Protein AF-A0A1H3D392-F1 (afdb_monomer)

pLDDT: mean 76.33, std 26.3, range [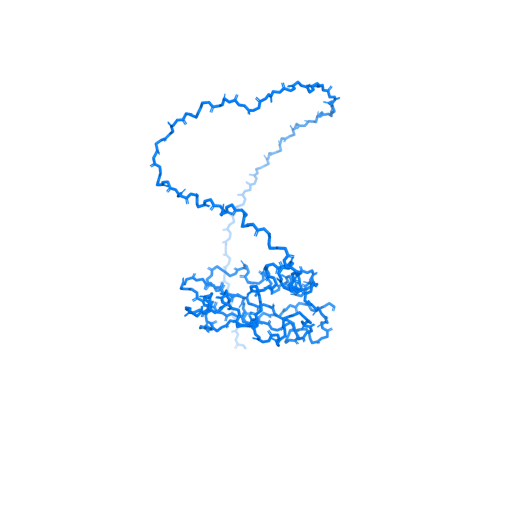27.78, 98.81]

Structure (mmCIF, N/CA/C/O backbone):
data_AF-A0A1H3D392-F1
#
_entry.id   AF-A0A1H3D392-F1
#
loop_
_atom_site.group_PDB
_atom_site.id
_atom_site.type_symbol
_atom_site.label_atom_id
_atom_site.label_alt_id
_atom_site.label_comp_id
_atom_site.label_asym_id
_atom_site.label_entity_id
_atom_site.label_seq_id
_atom_site.pdbx_PDB_ins_code
_atom_site.Cartn_x
_atom_site.Cartn_y
_atom_site.Cartn_z
_atom_site.occupancy
_atom_site.B_iso_or_equiv
_atom_site.auth_seq_id
_atom_site.auth_comp_id
_atom_site.auth_asym_id
_atom_site.auth_atom_id
_atom_site.pdbx_PDB_model_num
ATOM 1 N N . MET A 1 1 ? -9.507 -18.738 -49.567 1.00 34.00 1 MET A N 1
ATOM 2 C CA . MET A 1 1 ? -10.062 -18.127 -50.795 1.00 34.00 1 MET A CA 1
ATOM 3 C C . MET A 1 1 ? -11.460 -17.618 -50.465 1.00 34.00 1 MET A C 1
ATOM 5 O O . MET A 1 1 ? -12.218 -18.447 -49.975 1.00 34.00 1 MET A O 1
ATOM 9 N N . PRO A 1 2 ? -11.852 -16.363 -50.740 1.00 49.62 2 PRO A N 1
ATOM 10 C CA . PRO A 1 2 ? -11.064 -15.164 -51.045 1.00 49.62 2 PRO A CA 1
ATOM 11 C C . PRO A 1 2 ? -11.469 -13.931 -50.185 1.00 49.62 2 PRO A C 1
ATOM 13 O O . PRO A 1 2 ? -12.513 -13.922 -49.540 1.00 49.62 2 PRO A O 1
ATOM 16 N N . ALA A 1 3 ? -10.637 -12.888 -50.214 1.00 47.91 3 ALA A N 1
ATOM 17 C CA . ALA A 1 3 ? -11.070 -11.491 -50.083 1.00 47.91 3 ALA A CA 1
ATOM 18 C C . ALA A 1 3 ? -11.315 -10.914 -51.495 1.00 47.91 3 ALA A C 1
ATOM 20 O O . ALA A 1 3 ? -10.800 -11.479 -52.464 1.00 47.91 3 ALA A O 1
ATOM 21 N N . PRO A 1 4 ? -12.105 -9.838 -51.627 1.00 56.97 4 PRO A N 1
ATOM 22 C CA . PRO A 1 4 ? -11.598 -8.588 -52.243 1.00 56.97 4 PRO A CA 1
ATOM 23 C C . PRO A 1 4 ? -12.123 -7.328 -51.489 1.00 56.97 4 PRO A C 1
ATOM 25 O O . PRO A 1 4 ? -13.199 -7.392 -50.903 1.00 56.97 4 PRO A O 1
ATOM 28 N N . SER A 1 5 ? -11.361 -6.245 -51.225 1.00 44.94 5 SER A N 1
ATOM 29 C CA . SER A 1 5 ? -10.939 -5.106 -52.098 1.00 44.94 5 SER A CA 1
ATOM 30 C C . SER A 1 5 ? -12.115 -4.496 -52.892 1.00 44.94 5 SER A C 1
ATOM 32 O O . SER A 1 5 ? -12.851 -5.267 -53.495 1.00 44.94 5 SER A O 1
ATOM 34 N N . SER A 1 6 ? -12.415 -3.196 -52.989 1.00 44.38 6 SER A N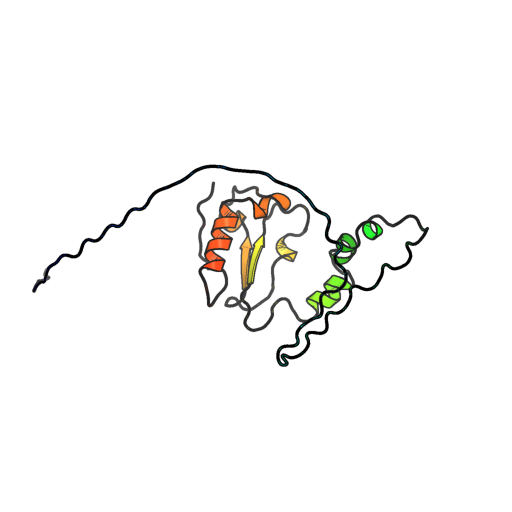 1
ATOM 35 C CA . SER A 1 6 ? -11.744 -1.892 -52.794 1.00 44.38 6 SER A CA 1
ATOM 36 C C . SER A 1 6 ? -12.863 -0.838 -52.533 1.00 44.38 6 SER A C 1
ATOM 38 O O . SER A 1 6 ? -14.034 -1.198 -52.604 1.00 44.38 6 SER A O 1
ATOM 40 N N . ASP A 1 7 ? -12.629 0.402 -52.089 1.00 41.53 7 ASP A N 1
ATOM 41 C CA . ASP A 1 7 ? -12.362 1.550 -52.977 1.00 41.53 7 ASP A CA 1
ATOM 42 C C . ASP A 1 7 ? -11.940 2.816 -52.195 1.00 41.53 7 ASP A C 1
ATOM 44 O O . ASP A 1 7 ? -12.395 3.072 -51.077 1.00 41.53 7 ASP A O 1
ATOM 48 N N . GLU A 1 8 ? -11.055 3.583 -52.837 1.00 42.19 8 GLU A N 1
ATOM 49 C CA . GLU A 1 8 ? -10.525 4.912 -52.501 1.00 42.19 8 GLU A CA 1
ATOM 50 C C . GLU A 1 8 ? -11.472 6.063 -52.906 1.00 42.19 8 GLU A C 1
ATOM 52 O O . GLU A 1 8 ? -12.251 5.908 -53.836 1.00 42.19 8 GLU A O 1
ATOM 57 N N . GLU A 1 9 ? -11.322 7.236 -52.272 1.00 40.12 9 GLU A N 1
ATOM 58 C CA . GLU A 1 9 ? -11.123 8.582 -52.880 1.00 40.12 9 GLU A CA 1
ATOM 59 C C . GLU A 1 9 ? -10.903 9.587 -51.715 1.00 40.12 9 GLU A C 1
ATOM 61 O O . GLU A 1 9 ? -11.665 9.588 -50.753 1.00 40.12 9 GLU A O 1
ATOM 66 N N . GLY A 1 10 ? -9.762 10.288 -51.584 1.00 31.80 10 GLY A N 1
ATOM 67 C CA . GLY A 1 10 ? -9.420 11.574 -52.235 1.00 31.80 10 GLY A CA 1
ATOM 68 C C . GLY A 1 10 ? -9.988 12.769 -51.428 1.00 31.80 10 GLY A C 1
ATOM 69 O O . GLY A 1 10 ? -11.159 12.759 -51.093 1.00 31.80 10 GLY A O 1
ATOM 70 N N . GLY A 1 11 ? -9.322 13.855 -51.012 1.00 29.98 11 GLY A N 1
ATOM 71 C CA . GLY A 1 11 ? -8.009 14.463 -51.239 1.00 29.98 11 GLY A CA 1
ATOM 72 C C . GLY A 1 11 ? -8.155 16.009 -51.211 1.00 29.98 11 GLY A C 1
ATOM 73 O O . GLY A 1 11 ? -8.927 16.538 -52.003 1.00 29.98 11 GLY A O 1
ATOM 74 N N . HIS A 1 12 ? -7.435 16.737 -50.335 1.00 36.69 12 HIS A N 1
ATOM 75 C CA . HIS A 1 12 ? -7.079 18.186 -50.424 1.00 36.69 12 HIS A CA 1
ATOM 76 C C . HIS A 1 12 ? -6.138 18.539 -49.241 1.00 36.69 12 HIS A C 1
ATOM 78 O O . HIS A 1 12 ? -6.521 18.319 -48.099 1.00 36.69 12 HIS A O 1
ATOM 84 N N . ARG A 1 13 ? -4.827 18.811 -49.413 1.00 39.16 13 ARG A N 1
ATOM 85 C CA . ARG A 1 13 ? -4.148 20.088 -49.784 1.00 39.16 13 ARG A CA 1
ATOM 86 C C . ARG A 1 13 ? -4.648 21.315 -48.991 1.00 39.16 13 ARG A C 1
ATOM 88 O O . ARG A 1 13 ? -5.853 21.503 -48.941 1.00 39.16 13 ARG A O 1
ATOM 95 N N . SER A 1 14 ? -3.849 22.240 -48.450 1.00 34.72 14 SER A N 1
ATOM 96 C CA . SER A 1 14 ? -2.407 22.395 -48.175 1.00 34.72 14 SER A CA 1
ATOM 97 C C . SER A 1 14 ? -2.200 23.737 -47.413 1.00 34.72 14 SER A C 1
ATOM 99 O O . SER A 1 14 ? -3.106 24.565 -47.395 1.00 34.72 14 SER A O 1
ATOM 101 N N . ASP A 1 15 ? -1.002 23.921 -46.837 1.00 35.41 15 ASP A N 1
ATOM 102 C CA . ASP A 1 15 ? -0.278 25.187 -46.560 1.00 35.41 15 ASP A CA 1
ATOM 103 C C . ASP A 1 15 ? -0.696 26.135 -45.410 1.00 35.41 15 ASP A C 1
ATOM 105 O O . ASP A 1 15 ? -1.853 26.514 -45.254 1.00 35.41 15 ASP A O 1
ATOM 109 N N . GLY A 1 16 ? 0.305 26.609 -44.644 1.00 30.75 16 GLY A N 1
ATOM 110 C CA . GLY A 1 16 ? 0.141 27.742 -43.719 1.00 30.75 16 GLY A CA 1
ATOM 111 C C . GLY A 1 16 ? 1.224 27.927 -42.648 1.00 30.75 16 GLY A C 1
ATOM 112 O O . GLY A 1 16 ? 0.966 27.734 -41.466 1.00 30.75 16 GLY A O 1
ATOM 113 N N . GLU A 1 17 ? 2.427 28.312 -43.064 1.00 34.66 17 GLU A N 1
ATOM 114 C CA . GLU A 1 17 ? 3.578 28.742 -42.253 1.00 34.66 17 GLU A CA 1
ATOM 115 C C . GLU A 1 17 ? 3.330 30.061 -41.485 1.00 34.66 17 GLU A C 1
ATOM 117 O O . GLU A 1 17 ? 2.734 30.979 -42.043 1.00 34.66 17 GLU A O 1
ATOM 122 N N . ALA A 1 18 ? 3.843 30.196 -40.249 1.00 32.44 18 ALA A N 1
ATOM 123 C CA . ALA A 1 18 ? 4.273 31.487 -39.681 1.00 32.44 18 ALA A CA 1
ATOM 124 C C . ALA A 1 18 ? 5.139 31.314 -38.414 1.00 32.44 18 ALA A C 1
ATOM 126 O O . ALA A 1 18 ? 4.662 30.969 -37.333 1.00 32.44 18 ALA A O 1
ATOM 127 N N . GLN A 1 19 ? 6.431 31.609 -38.561 1.00 36.03 19 GLN A N 1
ATOM 128 C CA . GLN A 1 19 ? 7.383 31.883 -37.484 1.00 36.03 19 GLN A CA 1
ATOM 129 C C . GLN A 1 19 ? 7.257 33.341 -37.018 1.00 36.03 19 GLN A C 1
ATOM 131 O O . GLN A 1 19 ? 7.078 34.233 -37.842 1.00 36.03 19 GLN A O 1
ATOM 136 N N . HIS A 1 20 ? 7.507 33.610 -35.732 1.00 34.19 20 HIS A N 1
ATOM 137 C CA . HIS A 1 20 ? 8.075 34.893 -35.308 1.00 34.19 20 HIS A CA 1
ATOM 138 C C . HIS A 1 20 ? 9.065 34.715 -34.148 1.00 34.19 20 HIS A C 1
ATOM 140 O O . HIS A 1 20 ? 8.757 34.127 -33.115 1.00 34.19 20 HIS A O 1
ATOM 146 N N . ARG A 1 21 ? 10.276 35.235 -34.377 1.00 33.16 21 ARG A N 1
ATOM 147 C CA . ARG A 1 21 ? 11.367 35.459 -33.420 1.00 33.16 21 ARG A CA 1
ATOM 148 C C . ARG A 1 21 ? 11.191 36.805 -32.702 1.00 33.16 21 ARG A C 1
ATOM 150 O O . ARG A 1 21 ? 10.706 37.741 -33.331 1.00 33.16 21 ARG A O 1
ATOM 157 N N . ALA A 1 22 ? 11.704 36.901 -31.475 1.00 32.97 22 ALA A N 1
ATOM 158 C CA . ALA A 1 22 ? 12.403 38.059 -30.882 1.00 32.97 22 ALA A CA 1
ATOM 159 C C . ALA A 1 22 ? 13.062 37.556 -29.574 1.00 32.97 22 ALA A C 1
ATOM 161 O O . ALA A 1 22 ? 12.381 36.978 -28.734 1.00 32.97 22 ALA A O 1
ATOM 162 N N . ASP A 1 23 ? 14.385 37.389 -29.542 1.00 33.84 23 ASP A N 1
ATOM 163 C CA . ASP A 1 23 ? 15.420 38.349 -29.102 1.00 33.84 23 ASP A CA 1
ATOM 164 C C . ASP A 1 23 ? 15.613 38.407 -27.576 1.00 33.84 23 ASP A C 1
ATOM 166 O O . ASP A 1 23 ? 14.689 38.637 -26.801 1.00 33.84 23 ASP A O 1
ATOM 170 N N . GLY A 1 24 ? 16.853 38.140 -27.154 1.00 28.81 24 GLY A N 1
ATOM 171 C CA . GLY A 1 24 ? 17.270 38.056 -25.758 1.00 28.81 24 GLY A CA 1
ATOM 172 C C . GLY A 1 24 ? 17.805 39.363 -25.178 1.00 28.81 24 GLY A C 1
ATOM 173 O O . GLY A 1 24 ? 18.091 40.311 -25.899 1.00 28.81 24 GLY A O 1
ATOM 174 N N . ALA A 1 25 ? 18.018 39.365 -23.862 1.00 32.56 25 ALA A N 1
ATOM 175 C CA . ALA A 1 25 ? 19.025 40.185 -23.193 1.00 32.56 25 ALA A CA 1
ATOM 176 C C . ALA A 1 25 ? 19.314 39.629 -21.790 1.00 32.56 25 ALA A C 1
ATOM 178 O O . ALA A 1 25 ? 18.431 39.168 -21.071 1.00 32.56 25 ALA A O 1
ATOM 179 N N . GLN A 1 26 ? 20.592 39.662 -21.439 1.00 33.31 26 GLN A N 1
ATOM 180 C CA . GLN A 1 26 ? 21.227 39.145 -20.237 1.00 33.31 26 GLN A CA 1
ATOM 181 C C . GLN A 1 26 ? 21.372 40.226 -19.143 1.00 33.31 26 GLN A C 1
ATOM 183 O O . GLN A 1 26 ? 21.681 41.368 -19.456 1.00 33.31 26 GLN A O 1
ATOM 188 N N . HIS A 1 27 ? 21.302 39.776 -17.880 1.00 33.81 27 HIS A N 1
ATOM 189 C CA . HIS A 1 27 ? 22.102 40.187 -16.701 1.00 33.81 27 HIS A CA 1
ATOM 190 C C . HIS A 1 27 ? 21.819 41.523 -15.976 1.00 33.81 27 HIS A C 1
ATOM 192 O O . HIS A 1 27 ? 21.872 42.602 -16.552 1.00 33.81 27 HIS A O 1
ATOM 198 N N . GLY A 1 28 ? 21.674 41.429 -14.641 1.00 27.78 28 GLY A 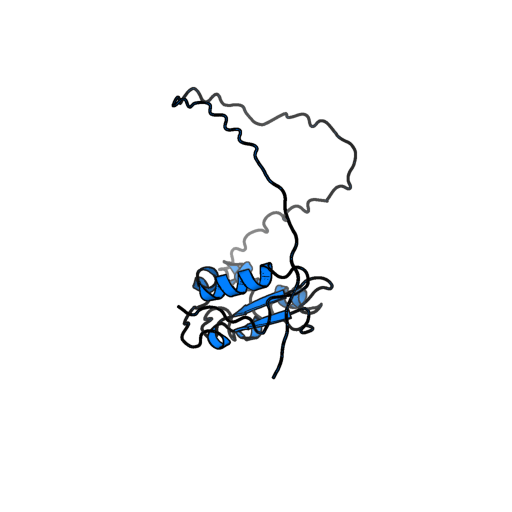N 1
ATOM 199 C CA . GLY A 1 28 ? 21.830 42.553 -13.705 1.00 27.78 28 GLY A CA 1
ATOM 200 C C . GLY A 1 28 ? 21.166 42.361 -12.329 1.00 27.78 28 GLY A C 1
ATOM 201 O O . GLY A 1 28 ? 20.030 42.772 -12.131 1.00 27.78 28 GLY A O 1
ATOM 202 N N . HIS A 1 29 ? 21.882 41.783 -11.359 1.00 28.66 29 HIS A N 1
ATOM 203 C CA . HIS A 1 29 ? 21.689 42.017 -9.911 1.00 28.66 29 HIS A CA 1
ATOM 204 C C . HIS A 1 29 ? 22.747 43.042 -9.439 1.00 28.66 29 HIS A C 1
ATOM 206 O O . HIS A 1 29 ? 23.738 43.195 -10.158 1.00 28.66 29 HIS A O 1
ATOM 212 N N . PRO A 1 30 ? 22.697 43.633 -8.221 1.00 45.44 30 PRO A N 1
ATOM 213 C CA . PRO A 1 30 ? 21.618 43.754 -7.221 1.00 45.44 30 PRO A CA 1
ATOM 214 C C . PRO A 1 30 ? 21.443 45.210 -6.699 1.00 45.44 30 PRO A C 1
ATOM 216 O O . PRO A 1 30 ? 22.320 46.046 -6.893 1.00 45.44 30 PRO A O 1
ATOM 219 N N . ALA A 1 31 ? 20.370 45.519 -5.957 1.00 33.34 31 ALA A N 1
ATOM 220 C CA . ALA A 1 31 ? 20.395 46.639 -5.003 1.00 33.34 31 ALA A CA 1
ATOM 221 C C . ALA A 1 31 ? 19.313 46.550 -3.909 1.00 33.34 31 ALA A C 1
ATOM 223 O O . ALA A 1 31 ? 18.117 46.580 -4.184 1.00 33.34 31 ALA A O 1
ATOM 224 N N . ASP A 1 32 ? 19.826 46.534 -2.681 1.00 35.88 32 ASP A N 1
ATOM 225 C CA . ASP A 1 32 ? 19.362 47.211 -1.466 1.00 35.88 32 ASP A CA 1
ATOM 226 C C . ASP A 1 32 ? 18.101 46.718 -0.728 1.00 35.88 32 ASP A C 1
ATOM 228 O O . ASP A 1 32 ? 16.945 47.034 -1.018 1.00 35.88 32 ASP A O 1
ATOM 232 N N . GLU A 1 33 ? 18.400 45.985 0.339 1.00 41.09 33 GLU A N 1
ATOM 233 C CA . GLU A 1 33 ? 17.532 45.541 1.413 1.00 41.09 33 GLU A CA 1
ATOM 234 C C . GLU A 1 33 ? 17.177 46.721 2.333 1.00 41.09 33 GLU A C 1
ATOM 236 O O . GLU A 1 33 ? 17.963 47.149 3.177 1.00 41.09 33 GLU A O 1
ATOM 241 N N . ARG A 1 34 ? 15.948 47.240 2.219 1.00 42.59 34 ARG A N 1
ATOM 242 C CA . ARG A 1 34 ? 15.353 48.113 3.244 1.00 42.59 34 ARG A CA 1
ATOM 243 C C . ARG A 1 34 ? 14.160 47.440 3.910 1.00 42.59 34 ARG A C 1
ATOM 245 O O . ARG A 1 34 ? 13.026 47.505 3.441 1.00 42.59 34 ARG A O 1
ATOM 252 N N . LEU A 1 35 ? 14.479 46.824 5.045 1.00 45.19 35 LEU A N 1
ATOM 253 C CA . LEU A 1 35 ? 13.643 46.477 6.194 1.00 45.19 35 LEU A CA 1
ATOM 254 C C . LEU A 1 35 ? 12.263 47.175 6.217 1.00 45.19 35 LEU A C 1
ATOM 256 O O . LEU A 1 35 ? 12.139 48.327 6.637 1.00 45.19 35 LEU A O 1
ATOM 260 N N . ARG A 1 36 ? 11.203 46.451 5.836 1.00 42.16 36 ARG A N 1
ATOM 261 C CA . ARG A 1 36 ? 9.810 46.809 6.151 1.00 42.16 36 ARG A CA 1
ATOM 262 C C . ARG A 1 36 ? 9.261 45.813 7.166 1.00 42.16 36 ARG A C 1
ATOM 264 O O . ARG A 1 36 ? 9.188 44.618 6.902 1.00 42.16 36 ARG A O 1
ATOM 271 N N . ARG A 1 37 ? 8.899 46.319 8.344 1.00 45.09 37 ARG A N 1
ATOM 272 C CA . ARG A 1 37 ? 8.237 45.557 9.410 1.00 45.09 37 ARG A CA 1
ATOM 273 C C . ARG A 1 37 ? 6.854 45.087 8.929 1.00 45.09 37 ARG A C 1
ATOM 275 O O . ARG A 1 37 ? 6.099 45.933 8.453 1.00 45.09 37 ARG A O 1
ATOM 282 N N . PRO A 1 38 ? 6.481 43.803 9.061 1.00 38.19 38 PRO A N 1
ATOM 283 C CA . PRO A 1 38 ? 5.123 43.365 8.776 1.00 38.19 38 PRO A CA 1
ATOM 284 C C . PRO A 1 38 ? 4.251 43.581 10.019 1.00 38.19 38 PRO A C 1
ATOM 286 O O . PRO A 1 38 ? 4.271 42.802 10.966 1.00 38.19 38 PRO A O 1
ATOM 289 N N . GLY A 1 39 ? 3.501 44.673 10.011 1.00 44.19 39 GLY A N 1
ATOM 290 C CA . GLY A 1 39 ? 2.448 44.985 10.967 1.00 44.19 39 GLY A CA 1
ATOM 291 C C . GLY A 1 39 ? 1.640 46.123 10.365 1.00 44.19 39 GLY A C 1
ATOM 292 O O . GLY A 1 39 ? 2.220 47.157 10.063 1.00 44.19 39 GLY A O 1
ATOM 293 N N . ASP A 1 40 ? 0.351 45.883 10.140 1.00 47.72 40 ASP A N 1
ATOM 294 C CA . ASP A 1 40 ? -0.650 46.794 9.559 1.00 47.72 40 ASP A CA 1
ATOM 295 C C . ASP A 1 40 ? -0.869 46.671 8.041 1.00 47.72 40 ASP A C 1
ATOM 297 O O . ASP A 1 40 ? -0.637 47.579 7.246 1.00 47.72 40 ASP A O 1
ATOM 301 N N . GLY A 1 41 ? -1.406 45.513 7.642 1.00 36.06 41 GLY A N 1
ATOM 302 C CA . GLY A 1 41 ? -2.151 45.348 6.393 1.00 36.06 41 GLY A CA 1
ATOM 303 C C . GLY A 1 41 ? -3.653 45.300 6.677 1.00 36.06 41 GLY A C 1
ATOM 304 O O . GLY A 1 41 ? -4.163 44.291 7.157 1.00 36.06 41 GLY A O 1
ATOM 305 N N . ILE A 1 42 ? -4.363 46.391 6.383 1.00 43.84 42 ILE A N 1
ATOM 306 C CA . ILE A 1 42 ? -5.829 46.483 6.433 1.00 43.84 42 ILE A CA 1
ATOM 307 C C . ILE A 1 42 ? -6.414 45.544 5.365 1.00 43.84 42 ILE A C 1
ATOM 309 O O . ILE A 1 42 ? -6.242 45.768 4.165 1.00 43.84 42 ILE A O 1
ATOM 313 N N . ALA A 1 43 ? -7.103 44.486 5.797 1.00 44.62 43 ALA A N 1
ATOM 314 C CA . ALA A 1 43 ? -7.782 43.545 4.914 1.00 44.62 43 ALA A CA 1
ATOM 315 C C . ALA A 1 43 ? -9.003 44.207 4.254 1.00 44.62 43 ALA A C 1
ATOM 317 O O . ALA A 1 43 ? -9.931 44.645 4.934 1.00 44.62 43 ALA A O 1
ATOM 318 N N . ARG A 1 44 ? -9.018 44.261 2.917 1.00 45.41 44 ARG A N 1
ATOM 319 C CA . ARG A 1 44 ? -10.215 44.598 2.135 1.00 45.41 44 ARG A CA 1
ATOM 320 C C . ARG A 1 44 ? -11.104 43.358 2.033 1.00 45.41 44 ARG A C 1
ATOM 322 O O . ARG A 1 44 ? -10.678 42.328 1.519 1.00 45.41 44 ARG A O 1
ATOM 329 N N . SER A 1 45 ? -12.324 43.462 2.542 1.00 40.47 45 SER A N 1
ATOM 330 C CA . SER A 1 45 ? -13.349 42.419 2.550 1.00 40.47 45 SER A CA 1
ATOM 331 C C . SER A 1 45 ? -14.017 42.266 1.176 1.00 40.47 45 SER A C 1
ATOM 333 O O . SER A 1 45 ? -14.655 43.191 0.680 1.00 40.47 45 SER A O 1
ATOM 335 N N . GLY A 1 46 ? -13.884 41.082 0.570 1.00 44.56 46 GLY A N 1
ATOM 336 C CA . GLY A 1 46 ? -14.748 40.591 -0.515 1.00 44.56 46 GLY A CA 1
ATOM 337 C C . GLY A 1 46 ? -15.881 39.702 0.033 1.00 44.56 46 GLY A C 1
ATOM 338 O O . GLY A 1 46 ? -15.795 39.257 1.181 1.00 44.56 46 GLY A O 1
ATOM 339 N N . PRO A 1 47 ? -16.958 39.448 -0.732 1.00 47.62 47 PRO A N 1
ATOM 340 C CA . PRO A 1 47 ? -18.171 38.829 -0.202 1.00 47.62 47 PRO A CA 1
ATOM 341 C C . PRO A 1 47 ? -18.035 37.311 0.035 1.00 47.62 47 PRO A C 1
ATOM 343 O O . PRO A 1 47 ? -17.854 36.531 -0.891 1.00 47.62 47 PRO A O 1
ATOM 346 N N . GLY A 1 48 ? -18.152 36.930 1.312 1.00 44.94 48 GLY A N 1
ATOM 347 C CA . GLY A 1 48 ? -18.907 35.788 1.857 1.00 44.94 48 GLY A CA 1
ATOM 348 C C . GLY A 1 48 ? -18.907 34.433 1.139 1.00 44.94 48 GLY A C 1
ATOM 349 O O . GLY A 1 48 ? -19.931 34.044 0.587 1.00 44.94 48 GLY A O 1
ATOM 350 N N . GLY A 1 49 ? -17.835 33.651 1.289 1.00 47.91 49 GLY A N 1
ATOM 351 C CA . GLY A 1 49 ? -17.912 32.180 1.309 1.00 47.91 49 GLY A CA 1
ATOM 352 C C . GLY A 1 49 ? -17.990 31.664 2.758 1.00 47.91 49 GLY A C 1
ATOM 353 O O . GLY A 1 49 ? -17.584 32.393 3.669 1.00 47.91 49 GLY A O 1
ATOM 354 N N . PRO A 1 50 ? -18.504 30.445 3.027 1.00 48.97 50 PRO A N 1
ATOM 355 C CA . PRO A 1 50 ? -18.585 29.928 4.391 1.00 48.97 50 PRO A CA 1
ATOM 356 C C . PRO A 1 50 ? -17.187 29.839 5.016 1.00 48.97 50 PRO A C 1
ATOM 358 O O . PRO A 1 50 ? -16.257 29.274 4.441 1.00 48.97 50 PRO A O 1
ATOM 361 N N . ALA A 1 51 ? -17.043 30.423 6.206 1.00 52.59 51 ALA A N 1
ATOM 362 C CA . ALA A 1 51 ? -15.795 30.435 6.951 1.00 52.59 51 ALA A CA 1
ATOM 363 C C . ALA A 1 51 ? -15.403 29.004 7.344 1.00 52.59 51 ALA A C 1
ATOM 365 O O . ALA A 1 51 ? -16.008 28.399 8.231 1.00 52.59 51 ALA A O 1
ATOM 366 N N . VAL A 1 52 ? -14.360 28.467 6.709 1.00 58.53 52 VAL A N 1
ATOM 367 C CA . VAL A 1 52 ? -13.676 27.267 7.198 1.00 58.53 52 VAL A CA 1
ATOM 368 C C . VAL A 1 52 ? -13.041 27.642 8.534 1.00 58.53 52 VAL A C 1
ATOM 370 O O . VAL A 1 52 ? -12.060 28.386 8.583 1.00 58.53 52 VAL A O 1
ATOM 373 N N . GLN A 1 53 ? -13.625 27.170 9.636 1.00 55.16 53 GLN A N 1
ATOM 374 C CA . GLN A 1 53 ? -13.045 27.352 10.962 1.00 55.16 53 GLN A CA 1
ATOM 375 C C . GLN A 1 53 ? -11.704 26.620 11.001 1.00 55.16 53 GLN A C 1
ATOM 377 O O . GLN A 1 53 ? -11.641 25.395 11.107 1.00 55.16 53 GLN A O 1
ATOM 382 N N . ARG A 1 54 ? -10.614 27.384 10.906 1.00 55.91 54 ARG A N 1
ATOM 383 C CA . ARG A 1 54 ? -9.266 26.895 11.182 1.00 55.91 54 ARG A CA 1
ATOM 384 C C . ARG A 1 54 ? -9.229 26.481 12.649 1.00 55.91 54 ARG A C 1
ATOM 386 O O . ARG A 1 54 ? -9.114 27.327 13.532 1.00 55.91 54 ARG A O 1
ATOM 393 N N . ARG A 1 55 ? -9.359 25.181 12.922 1.00 65.31 55 ARG A N 1
ATOM 394 C CA . ARG A 1 55 ? -9.062 24.642 14.250 1.00 65.31 55 ARG A CA 1
ATOM 395 C C . ARG A 1 55 ? -7.589 24.918 14.527 1.00 65.31 55 ARG A C 1
ATOM 397 O O . ARG A 1 55 ? -6.721 24.425 13.814 1.00 65.31 55 ARG A O 1
ATOM 404 N N . ALA A 1 56 ? -7.323 25.752 15.524 1.00 63.44 56 ALA A N 1
ATOM 405 C CA . ALA A 1 56 ? -5.972 25.972 16.008 1.00 63.44 56 ALA A CA 1
ATOM 406 C C . ALA A 1 56 ? -5.402 24.645 16.533 1.00 63.44 56 ALA A C 1
ATOM 408 O O . ALA A 1 56 ? -6.102 23.908 17.235 1.00 63.44 56 ALA A O 1
ATOM 409 N N . CYS A 1 57 ? -4.137 24.350 16.215 1.00 39.62 57 CYS A N 1
ATOM 410 C CA . CYS A 1 57 ? -3.396 23.312 16.927 1.00 39.62 57 CYS A CA 1
ATOM 411 C C . CYS A 1 57 ? -3.429 23.645 18.427 1.00 39.62 57 CYS A C 1
ATOM 413 O O . CYS A 1 57 ? -3.134 24.789 18.788 1.00 39.62 57 CYS A O 1
ATOM 415 N N . PRO A 1 58 ? -3.796 22.700 19.309 1.00 64.50 58 PRO A N 1
ATOM 416 C CA . PRO A 1 58 ? -3.769 22.959 20.738 1.00 64.50 58 PRO A CA 1
ATOM 417 C C . PRO A 1 58 ? -2.346 23.333 21.163 1.00 64.50 58 PRO A C 1
ATOM 419 O O . PRO A 1 58 ? -1.375 22.699 20.749 1.00 64.50 58 PRO A O 1
ATOM 422 N N . ALA A 1 59 ? -2.240 24.375 21.989 1.00 64.31 59 ALA A N 1
ATOM 423 C CA . ALA A 1 59 ? -0.980 24.780 22.591 1.00 64.31 59 ALA A CA 1
ATOM 424 C C . ALA A 1 59 ? -0.356 23.599 23.350 1.00 64.31 59 ALA A C 1
ATOM 426 O O . ALA A 1 59 ? -1.053 22.801 23.986 1.00 64.31 59 ALA A O 1
ATOM 427 N N . SER A 1 60 ? 0.966 23.498 23.252 1.00 58.72 60 SER A N 1
ATOM 428 C CA . SER A 1 60 ? 1.799 22.448 23.827 1.00 58.72 60 SER A CA 1
ATOM 429 C C . SER A 1 60 ? 1.422 22.163 25.285 1.00 58.72 60 SER A C 1
ATOM 431 O O . SER A 1 60 ? 1.490 23.033 26.156 1.00 58.72 60 SER A O 1
ATOM 433 N N . ARG A 1 61 ? 1.026 20.915 25.565 1.00 70.44 61 ARG A N 1
ATOM 434 C CA . ARG A 1 61 ? 0.892 20.417 26.941 1.00 70.44 61 ARG A CA 1
ATOM 435 C C . ARG A 1 61 ? 2.245 20.530 27.651 1.00 70.44 61 ARG A C 1
ATOM 437 O O . ARG A 1 61 ? 3.290 20.343 27.032 1.00 70.44 61 ARG A O 1
ATOM 444 N N . ARG A 1 62 ? 2.215 20.822 28.958 1.00 63.91 62 ARG A N 1
ATOM 445 C CA . ARG A 1 62 ? 3.412 20.836 29.816 1.00 63.91 62 ARG A CA 1
ATOM 446 C C . ARG A 1 62 ? 4.161 19.509 29.672 1.00 63.91 62 ARG A C 1
ATOM 448 O O . ARG A 1 62 ? 3.552 18.447 29.791 1.00 63.91 62 ARG A O 1
ATOM 455 N N . VAL A 1 63 ? 5.466 19.594 29.428 1.00 61.88 63 VAL A N 1
ATOM 456 C CA . VAL A 1 63 ? 6.365 18.438 29.369 1.00 61.88 63 VAL A CA 1
ATOM 457 C C . VAL A 1 63 ? 6.466 17.837 30.772 1.00 61.88 63 VAL A C 1
ATOM 459 O O . VAL A 1 63 ? 6.770 18.539 31.735 1.00 61.88 63 VAL A O 1
ATOM 462 N N . SER A 1 64 ? 6.151 16.548 30.888 1.00 70.50 64 SER A N 1
ATOM 463 C CA . SER A 1 64 ? 6.332 15.774 32.118 1.00 70.50 64 SER A CA 1
ATOM 464 C C . SER A 1 64 ? 7.822 15.672 32.466 1.00 70.50 64 SER A C 1
ATOM 466 O O . SER A 1 64 ? 8.644 15.476 31.576 1.00 70.50 64 SER A O 1
ATOM 468 N N . THR A 1 65 ? 8.179 15.776 33.750 1.00 65.88 65 THR A N 1
ATOM 469 C CA . THR A 1 65 ? 9.556 15.573 34.250 1.00 65.88 65 THR A CA 1
ATOM 470 C C . THR A 1 65 ? 9.909 14.095 34.452 1.00 65.88 65 THR A C 1
ATOM 472 O O . THR A 1 65 ? 11.037 13.773 34.828 1.00 65.88 65 THR A O 1
ATOM 475 N N . ALA A 1 66 ? 8.962 13.183 34.213 1.00 69.62 66 ALA A N 1
ATOM 476 C CA . ALA A 1 66 ? 9.235 11.754 34.186 1.00 69.62 66 ALA A CA 1
ATOM 477 C C . ALA A 1 66 ? 10.112 11.413 32.971 1.00 69.62 66 ALA A C 1
ATOM 479 O O . ALA A 1 66 ? 9.901 11.948 31.883 1.00 69.62 66 ALA A O 1
ATOM 480 N N . ARG A 1 67 ? 11.087 10.509 33.146 1.00 65.25 67 ARG A N 1
ATOM 481 C CA . ARG A 1 67 ? 11.898 10.001 32.032 1.00 65.25 67 ARG A CA 1
ATOM 482 C C . ARG A 1 67 ? 10.945 9.400 30.993 1.00 65.25 67 ARG A C 1
ATOM 484 O O . ARG A 1 67 ? 10.266 8.428 31.333 1.00 65.25 67 ARG A O 1
ATOM 491 N N . PRO A 1 68 ? 10.887 9.947 29.770 1.00 59.06 68 PRO A N 1
ATOM 492 C CA . PRO A 1 68 ? 9.898 9.506 28.813 1.00 59.06 68 PRO A CA 1
ATOM 493 C C . PRO A 1 68 ? 10.139 8.038 28.480 1.00 59.06 68 PRO A C 1
ATOM 495 O O . PRO A 1 68 ? 11.284 7.611 28.278 1.00 59.06 68 PRO A O 1
ATOM 498 N N . ARG A 1 69 ? 9.067 7.242 28.418 1.00 66.06 69 ARG A N 1
ATOM 499 C CA . ARG A 1 69 ? 9.173 5.920 27.779 1.00 66.06 69 ARG A CA 1
ATOM 500 C C . ARG A 1 69 ? 9.624 6.140 26.331 1.00 66.06 69 ARG A C 1
ATOM 502 O O . ARG A 1 69 ? 9.341 7.194 25.772 1.00 66.06 69 ARG A O 1
ATOM 509 N N . LYS A 1 70 ? 10.317 5.181 25.701 1.00 59.22 70 LYS A N 1
ATOM 510 C CA . LYS A 1 70 ? 10.867 5.356 24.332 1.00 59.22 70 LYS A CA 1
ATOM 511 C C . LYS A 1 70 ? 9.850 5.961 23.338 1.00 59.22 70 LYS A C 1
ATOM 513 O O . LYS A 1 70 ? 10.225 6.784 22.516 1.00 59.22 70 LYS A O 1
ATOM 518 N N . ASN A 1 71 ? 8.565 5.637 23.497 1.00 59.00 71 ASN A N 1
ATOM 519 C CA . ASN A 1 71 ? 7.468 6.112 22.647 1.00 59.00 71 ASN A CA 1
ATOM 520 C C . ASN A 1 71 ? 6.931 7.516 22.995 1.00 59.00 71 ASN A C 1
ATOM 522 O O . ASN A 1 71 ? 6.217 8.104 22.197 1.00 59.00 71 ASN A O 1
ATOM 526 N N . GLU A 1 72 ? 7.257 8.086 24.156 1.00 63.09 72 GLU A N 1
ATOM 527 C CA . GLU A 1 72 ? 6.868 9.460 24.529 1.00 63.09 72 GLU A CA 1
ATOM 528 C C . GLU A 1 72 ? 7.802 10.511 23.909 1.00 63.09 72 GLU A C 1
ATOM 530 O O . GLU A 1 72 ? 7.409 11.663 23.741 1.00 63.09 72 GLU A O 1
ATOM 535 N N . LEU A 1 73 ? 9.012 10.106 23.505 1.00 74.44 73 LEU A N 1
ATOM 536 C CA . LEU A 1 73 ? 9.937 10.935 22.721 1.00 74.44 73 LEU A CA 1
ATOM 537 C C . LEU A 1 73 ? 9.507 11.075 21.252 1.00 74.44 73 LEU A C 1
ATOM 539 O O . LEU A 1 73 ? 10.001 11.952 20.550 1.00 74.44 73 LEU A O 1
ATOM 543 N N . CYS A 1 74 ? 8.582 10.225 20.798 1.00 89.56 74 CYS A N 1
ATOM 544 C CA . CYS A 1 74 ? 8.030 10.230 19.449 1.00 89.56 74 CYS A CA 1
ATOM 545 C C . CYS A 1 74 ? 6.520 9.938 19.509 1.00 89.56 74 CYS A C 1
ATOM 547 O O . CYS A 1 74 ? 6.110 8.782 19.384 1.00 89.56 74 CYS A O 1
ATOM 549 N N . PRO A 1 75 ? 5.665 10.965 19.676 1.00 92.38 75 PRO A N 1
ATOM 550 C CA . PRO A 1 75 ? 4.214 10.780 19.735 1.00 92.38 75 PRO A CA 1
ATOM 551 C C . PRO A 1 75 ? 3.651 9.977 18.550 1.00 92.38 75 PRO A C 1
ATOM 553 O O . PRO A 1 75 ? 2.862 9.059 18.752 1.00 92.38 75 PRO A O 1
ATOM 556 N N . ALA A 1 76 ? 4.147 10.231 17.334 1.00 94.88 76 ALA A N 1
ATOM 557 C CA . ALA A 1 76 ? 3.750 9.495 16.132 1.00 94.88 76 ALA A CA 1
ATOM 558 C C . ALA A 1 76 ? 4.103 7.998 16.192 1.00 94.88 76 ALA A C 1
ATOM 560 O O . ALA A 1 76 ? 3.366 7.170 15.665 1.00 94.88 76 ALA A O 1
ATOM 561 N N . CYS A 1 77 ? 5.200 7.628 16.857 1.00 94.06 77 CYS A N 1
ATOM 562 C CA . CYS A 1 77 ? 5.581 6.232 17.053 1.00 94.06 77 CYS A CA 1
ATOM 563 C C . CYS A 1 77 ? 4.603 5.523 18.003 1.00 94.06 77 CYS A C 1
ATOM 565 O O . CYS A 1 77 ? 4.335 4.334 17.845 1.00 94.06 77 CYS A O 1
ATOM 567 N N . SER A 1 78 ? 4.054 6.239 18.993 1.00 94.69 78 SER A N 1
ATOM 568 C CA . SER A 1 78 ? 2.989 5.708 19.854 1.00 94.69 78 SER A CA 1
ATOM 569 C C . SER A 1 78 ? 1.666 5.554 19.111 1.00 94.69 78 SER A C 1
ATOM 571 O O . SER A 1 78 ? 0.942 4.592 19.360 1.00 94.69 78 SER A O 1
ATOM 573 N N . ASP A 1 79 ? 1.344 6.489 18.220 1.00 96.56 79 ASP A N 1
ATOM 574 C CA . ASP A 1 79 ? 0.099 6.449 17.455 1.00 96.56 79 ASP A CA 1
ATOM 575 C C . ASP A 1 79 ? 0.110 5.342 16.389 1.00 96.56 79 ASP A C 1
ATOM 577 O O . ASP A 1 79 ? -0.921 4.710 16.185 1.00 96.56 79 ASP A O 1
ATOM 581 N N . GLN A 1 80 ? 1.258 5.036 15.776 1.00 96.56 80 GLN A N 1
ATOM 582 C CA . GLN A 1 80 ? 1.394 3.996 14.740 1.00 96.56 80 GLN A CA 1
ATOM 583 C C . GLN A 1 80 ? 1.490 2.557 15.278 1.00 96.56 80 GLN A C 1
ATOM 585 O O . GLN A 1 80 ? 1.449 1.607 14.502 1.00 96.56 80 GLN A O 1
ATOM 590 N N . GLN A 1 81 ? 1.597 2.361 16.595 1.00 96.56 81 GLN A N 1
ATOM 591 C CA . GLN A 1 81 ? 1.605 1.015 17.175 1.00 96.56 81 GLN A CA 1
ATOM 592 C C . GLN A 1 81 ? 0.271 0.297 16.971 1.00 96.56 81 GLN A C 1
ATOM 594 O O . GLN A 1 81 ? -0.795 0.857 17.237 1.00 96.56 81 GLN A O 1
ATOM 599 N N . ALA A 1 82 ? 0.329 -0.977 16.577 1.00 96.75 82 ALA A N 1
ATOM 600 C CA . ALA A 1 82 ? -0.848 -1.832 16.494 1.00 96.75 82 ALA A CA 1
ATOM 601 C C . ALA A 1 82 ? -1.623 -1.828 17.825 1.00 96.75 82 ALA A C 1
ATOM 603 O O . ALA A 1 82 ? -1.047 -1.961 18.906 1.00 96.75 82 ALA A O 1
ATOM 604 N N . GLY A 1 83 ? -2.942 -1.640 17.747 1.00 96.12 83 GLY A N 1
ATOM 605 C CA . GLY A 1 83 ? -3.806 -1.530 18.926 1.00 96.12 83 GLY A CA 1
ATOM 606 C C . GLY A 1 83 ? -3.718 -0.192 19.672 1.00 96.12 83 GLY A C 1
ATOM 607 O O . GLY A 1 83 ? -4.338 -0.052 20.727 1.00 96.12 83 GLY A O 1
ATOM 608 N N . SER A 1 84 ? -2.997 0.812 19.156 1.00 97.62 84 SER A N 1
ATOM 609 C CA . SER A 1 84 ? -3.006 2.150 19.752 1.00 97.62 84 SER A CA 1
ATOM 610 C C . SER A 1 84 ? -4.432 2.726 19.779 1.00 97.62 84 SER A C 1
ATOM 612 O O . SER A 1 84 ? -5.262 2.416 18.911 1.00 97.62 84 SER A O 1
ATOM 614 N N . PRO A 1 85 ? -4.749 3.629 20.727 1.00 97.62 85 PRO A N 1
ATOM 615 C CA . PRO A 1 85 ? -6.024 4.338 20.709 1.00 97.62 85 PRO A CA 1
ATOM 616 C C . PRO A 1 85 ? -6.248 5.126 19.412 1.00 97.62 85 PRO A C 1
ATOM 618 O O . PRO A 1 85 ? -7.395 5.362 19.040 1.00 97.62 85 PRO A O 1
ATOM 621 N N . PHE A 1 86 ? -5.175 5.562 18.745 1.00 97.56 86 PHE A N 1
ATOM 622 C CA . PHE A 1 86 ? -5.252 6.253 17.463 1.00 97.56 86 PHE A CA 1
ATOM 623 C C . PHE A 1 86 ? -5.720 5.310 16.348 1.00 97.56 86 PHE A C 1
ATOM 625 O O . PHE A 1 86 ? -6.790 5.556 15.791 1.00 97.56 86 PHE A O 1
ATOM 632 N N . LEU A 1 87 ? -5.002 4.210 16.086 1.00 97.81 87 LEU A N 1
ATOM 633 C CA . LEU A 1 87 ? -5.368 3.253 15.032 1.00 97.81 87 LEU A CA 1
ATOM 634 C C . LEU A 1 87 ? -6.713 2.575 15.306 1.00 97.81 87 LEU A C 1
ATOM 636 O O . LEU A 1 87 ? -7.498 2.377 14.385 1.00 97.81 87 LEU A O 1
ATOM 640 N N . THR A 1 88 ? -7.037 2.309 16.576 1.00 98.06 88 THR A N 1
ATOM 641 C CA . THR A 1 88 ? -8.351 1.766 16.962 1.00 98.06 88 THR A CA 1
ATOM 642 C C . THR A 1 88 ? -9.492 2.693 16.537 1.00 98.06 88 THR A C 1
ATOM 644 O O . THR A 1 88 ? -10.516 2.228 16.046 1.00 98.06 88 THR A O 1
ATOM 647 N N . ARG A 1 89 ? -9.335 4.014 16.712 1.00 98.00 89 ARG A N 1
ATOM 648 C CA . ARG A 1 89 ? -10.345 4.987 16.267 1.00 98.00 89 ARG A CA 1
ATOM 649 C C . ARG A 1 89 ? -10.335 5.179 14.755 1.00 98.00 89 ARG A C 1
ATOM 651 O O . ARG A 1 89 ? -11.409 5.330 14.184 1.00 98.00 89 ARG A O 1
ATOM 658 N N . LEU A 1 90 ? -9.153 5.202 14.137 1.00 96.56 90 LEU A N 1
ATOM 659 C CA . LEU A 1 90 ? -8.992 5.372 12.693 1.00 96.56 90 LEU A CA 1
ATOM 660 C C . LEU A 1 90 ? -9.707 4.255 11.925 1.00 96.56 90 LEU A C 1
ATOM 662 O O . LEU A 1 90 ? -10.506 4.539 11.040 1.00 96.56 90 LEU A O 1
ATOM 666 N N . ASN A 1 91 ? -9.491 3.004 12.332 1.00 95.94 91 ASN A N 1
ATOM 667 C CA . ASN A 1 91 ? -9.973 1.827 11.608 1.00 95.94 91 ASN A CA 1
ATOM 668 C C . ASN A 1 91 ? -11.414 1.429 11.989 1.00 95.94 91 ASN A C 1
ATOM 670 O O . ASN A 1 91 ? -11.949 0.448 11.478 1.00 95.94 91 ASN A O 1
ATOM 674 N N . ALA A 1 92 ? -12.078 2.178 12.879 1.00 97.06 92 ALA A N 1
ATOM 675 C CA . ALA A 1 92 ? -13.398 1.824 13.410 1.00 97.06 92 ALA A CA 1
ATOM 676 C C . ALA A 1 92 ? -14.525 1.819 12.358 1.00 97.06 92 ALA A C 1
ATOM 678 O O . ALA A 1 92 ? -15.568 1.212 12.589 1.00 97.06 92 ALA A O 1
ATOM 679 N N . GLN A 1 93 ? -14.343 2.512 11.230 1.00 92.81 93 GLN A N 1
ATOM 680 C CA . GLN A 1 93 ? -15.351 2.635 10.165 1.00 92.81 93 GLN A CA 1
ATOM 681 C C . GLN A 1 93 ? -15.045 1.753 8.943 1.00 92.81 93 GLN A C 1
ATOM 683 O O . GLN A 1 93 ? -15.760 1.828 7.945 1.00 92.81 93 GLN A O 1
ATOM 688 N N . GLY A 1 94 ? -14.023 0.898 9.039 1.00 94.38 94 GLY A N 1
ATOM 689 C CA . GLY A 1 94 ? -13.490 0.134 7.917 1.00 94.38 94 GLY A CA 1
ATOM 690 C C . GLY A 1 94 ? -12.443 0.907 7.114 1.00 94.38 94 GLY A C 1
ATOM 691 O O . GLY A 1 94 ? -12.182 2.084 7.355 1.00 94.38 94 GLY A O 1
ATOM 692 N N . ASP A 1 95 ? -11.844 0.209 6.156 1.00 96.88 95 ASP A N 1
ATOM 693 C CA . ASP A 1 95 ? -10.604 0.636 5.501 1.00 96.88 95 ASP A CA 1
ATOM 694 C C . ASP A 1 95 ? -10.816 1.642 4.361 1.00 96.88 95 ASP A C 1
ATOM 696 O O . ASP A 1 95 ? -9.883 2.327 3.944 1.00 96.88 95 ASP A O 1
ATOM 700 N N . THR A 1 96 ? -12.038 1.735 3.825 1.00 96.94 96 THR A N 1
ATOM 701 C CA . THR A 1 96 ? -12.327 2.498 2.603 1.00 96.94 96 THR A CA 1
ATOM 702 C C . THR A 1 96 ? -13.554 3.391 2.734 1.00 96.94 96 THR A C 1
ATOM 704 O O . THR A 1 96 ? -14.524 3.071 3.420 1.00 96.94 96 THR A O 1
ATOM 707 N N . LEU A 1 97 ? -13.525 4.525 2.030 1.00 95.44 97 LEU A N 1
ATOM 708 C CA . LEU A 1 97 ? -14.641 5.464 1.917 1.00 95.44 97 LEU A CA 1
ATOM 709 C C . LEU A 1 97 ? -15.314 5.353 0.552 1.00 95.44 97 LEU A C 1
ATOM 711 O O . LEU A 1 97 ? -14.658 5.115 -0.459 1.00 95.44 97 LEU A O 1
ATOM 715 N N . ALA A 1 98 ? -16.626 5.579 0.498 1.00 93.88 98 ALA A N 1
ATOM 716 C CA . ALA A 1 98 ? -17.373 5.551 -0.756 1.00 93.88 98 ALA A CA 1
ATOM 717 C C . ALA A 1 98 ? -16.845 6.591 -1.764 1.00 93.88 98 ALA A C 1
ATOM 719 O O . ALA A 1 98 ? -16.623 7.749 -1.419 1.00 93.88 98 ALA A O 1
ATOM 720 N N . GLY A 1 99 ? -16.686 6.173 -3.024 1.00 93.44 99 GLY A N 1
ATOM 721 C CA . GLY A 1 99 ? -16.265 7.046 -4.127 1.00 93.44 99 GLY A CA 1
ATOM 722 C C . GLY A 1 99 ? -14.753 7.258 -4.263 1.00 93.44 99 GLY A C 1
ATOM 723 O O . GLY A 1 99 ? -14.345 7.971 -5.174 1.00 93.44 99 GLY A O 1
ATOM 724 N N . ILE A 1 100 ? -13.930 6.640 -3.407 1.00 96.19 100 ILE A N 1
ATOM 725 C CA . ILE A 1 100 ? -12.462 6.711 -3.473 1.00 96.19 100 ILE A CA 1
ATOM 726 C C . ILE A 1 100 ? -11.889 5.363 -3.913 1.00 96.19 100 ILE A C 1
ATOM 728 O O . ILE A 1 100 ? -12.318 4.328 -3.406 1.00 96.19 100 ILE A O 1
ATOM 732 N N . TYR A 1 101 ? -10.919 5.377 -4.826 1.00 98.25 101 TYR A N 1
ATOM 733 C CA . TYR A 1 101 ? -10.176 4.194 -5.261 1.00 98.25 101 TYR A CA 1
ATOM 734 C C . TYR A 1 101 ? -8.825 4.123 -4.546 1.00 98.25 101 TYR A C 1
ATOM 736 O O . TYR A 1 101 ? -8.155 5.141 -4.386 1.00 98.25 101 TYR A O 1
ATOM 744 N N . TYR A 1 102 ? -8.430 2.927 -4.120 1.00 98.50 102 TYR A N 1
ATOM 745 C CA . TYR A 1 102 ? -7.244 2.691 -3.307 1.00 98.50 102 TYR A CA 1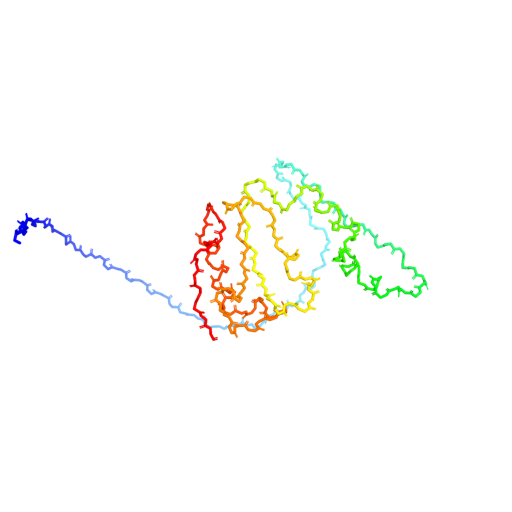
ATOM 746 C C . TYR A 1 102 ? -6.323 1.695 -4.005 1.00 98.50 102 TYR A C 1
ATOM 748 O O . TYR A 1 102 ? -6.743 0.598 -4.369 1.00 98.50 102 TYR A O 1
ATOM 756 N N . THR A 1 103 ? -5.055 2.066 -4.149 1.00 98.75 103 THR A N 1
ATOM 757 C CA . THR A 1 103 ? -3.987 1.138 -4.528 1.00 98.75 103 THR A CA 1
ATOM 758 C C . THR A 1 103 ? -2.998 1.081 -3.378 1.00 98.75 103 THR A C 1
ATOM 760 O O . THR A 1 103 ? -2.503 2.124 -2.956 1.00 98.75 103 THR A O 1
ATOM 763 N N . VAL A 1 104 ? -2.738 -0.116 -2.863 1.00 98.75 104 VAL A N 1
ATOM 764 C CA . VAL A 1 104 ? -1.710 -0.363 -1.849 1.00 98.75 104 VAL A CA 1
ATOM 765 C C . VAL A 1 104 ? -0.596 -1.148 -2.515 1.00 98.75 104 VAL A C 1
ATOM 767 O O . VAL A 1 104 ? -0.870 -2.138 -3.188 1.00 98.75 104 VAL A O 1
ATOM 770 N N . ILE A 1 105 ? 0.641 -0.705 -2.335 1.00 98.81 105 ILE A N 1
ATOM 771 C CA . ILE A 1 105 ? 1.833 -1.387 -2.833 1.00 98.81 105 ILE A CA 1
ATOM 772 C C . ILE A 1 105 ? 2.684 -1.701 -1.606 1.00 98.81 105 ILE A C 1
ATOM 774 O O . ILE A 1 105 ? 3.057 -0.785 -0.878 1.00 98.81 105 ILE A O 1
ATOM 778 N N . SER A 1 106 ? 2.944 -2.982 -1.372 1.00 98.69 106 SER A N 1
ATOM 779 C CA . SER A 1 106 ? 3.725 -3.476 -0.235 1.00 98.69 106 SER A CA 1
ATOM 780 C C . SER A 1 106 ? 4.836 -4.399 -0.719 1.00 98.69 106 SER A C 1
ATOM 782 O O . SER A 1 106 ? 4.770 -4.945 -1.820 1.00 98.69 106 SER A O 1
ATOM 784 N N . THR A 1 107 ? 5.835 -4.617 0.129 1.00 98.75 107 THR A N 1
ATOM 785 C CA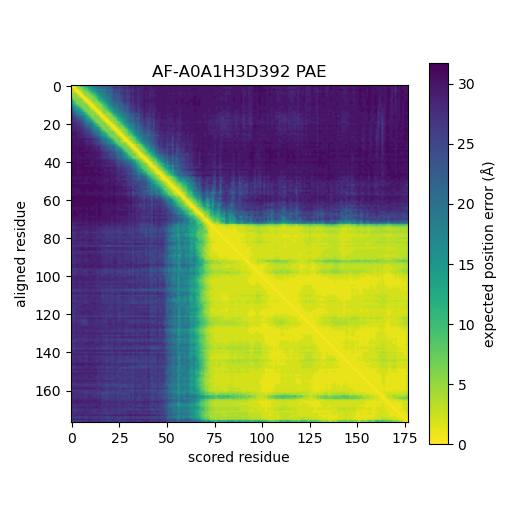 . THR A 1 107 ? 6.957 -5.527 -0.125 1.00 98.75 107 THR A CA 1
ATOM 786 C C . THR A 1 107 ? 7.017 -6.611 0.952 1.00 98.75 107 THR A C 1
ATOM 788 O O . THR A 1 107 ? 6.717 -6.361 2.121 1.00 98.75 107 THR A O 1
ATOM 791 N N . THR A 1 108 ? 7.414 -7.832 0.583 1.00 98.62 108 THR A N 1
ATOM 792 C CA . THR A 1 108 ? 7.701 -8.910 1.545 1.00 98.62 108 THR A CA 1
ATOM 793 C C . THR A 1 108 ? 8.896 -8.597 2.435 1.00 98.62 108 THR A C 1
ATOM 795 O O . THR A 1 108 ? 9.060 -9.241 3.470 1.00 98.62 108 THR A O 1
ATOM 798 N N . HIS A 1 109 ? 9.732 -7.645 2.019 1.00 98.50 109 HIS A N 1
ATOM 799 C CA . HIS A 1 109 ? 10.965 -7.255 2.693 1.00 98.50 109 HIS A CA 1
ATOM 800 C C . HIS A 1 109 ? 10.779 -6.085 3.665 1.00 98.50 109 HIS A C 1
ATOM 802 O O . HIS A 1 109 ? 11.769 -5.602 4.198 1.00 98.50 109 HIS A O 1
ATOM 808 N N . ASP A 1 110 ? 9.539 -5.648 3.917 1.00 98.69 110 ASP A N 1
ATOM 809 C CA . ASP A 1 110 ? 9.260 -4.560 4.854 1.00 98.69 110 ASP A CA 1
ATOM 810 C C . ASP A 1 110 ? 9.668 -4.963 6.278 1.00 98.69 110 ASP A C 1
ATOM 812 O O . ASP A 1 110 ? 9.131 -5.902 6.875 1.00 98.69 110 ASP A O 1
ATOM 816 N N . GLU A 1 111 ? 10.641 -4.243 6.815 1.00 98.25 111 GLU A N 1
ATOM 817 C CA . GLU A 1 111 ? 11.260 -4.470 8.111 1.00 98.25 111 GLU A CA 1
ATOM 818 C C . GLU A 1 111 ? 10.690 -3.570 9.218 1.00 98.25 111 GLU A C 1
ATOM 820 O O . GLU A 1 111 ? 11.010 -3.756 10.397 1.00 98.25 111 GLU A O 1
ATOM 825 N N . VAL A 1 112 ? 9.810 -2.626 8.866 1.00 98.19 112 VAL A N 1
ATOM 826 C CA . VAL A 1 112 ? 9.222 -1.642 9.785 1.00 98.19 112 VAL A CA 1
ATOM 827 C C . VAL A 1 112 ? 7.788 -2.019 10.147 1.00 98.19 112 VAL A C 1
ATOM 829 O O . VAL A 1 112 ? 7.435 -2.079 11.328 1.00 98.19 112 VAL A O 1
ATOM 832 N N . VAL A 1 113 ? 6.949 -2.301 9.151 1.00 98.19 113 VAL A N 1
ATOM 833 C CA . VAL A 1 113 ? 5.526 -2.614 9.316 1.00 98.19 113 VAL A CA 1
ATOM 834 C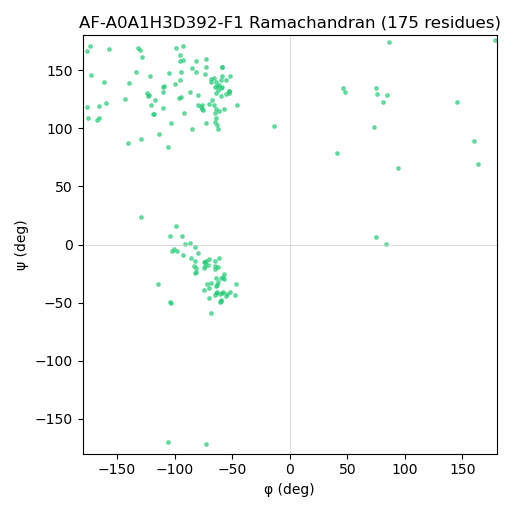 C . VAL A 1 113 ? 5.315 -4.109 9.108 1.00 98.19 113 VAL A C 1
ATOM 836 O O . VAL A 1 113 ? 4.950 -4.577 8.029 1.00 98.19 113 VAL A O 1
ATOM 839 N N . THR A 1 114 ? 5.534 -4.867 10.184 1.00 97.00 114 THR A N 1
ATOM 840 C CA . THR A 1 114 ? 5.447 -6.331 10.182 1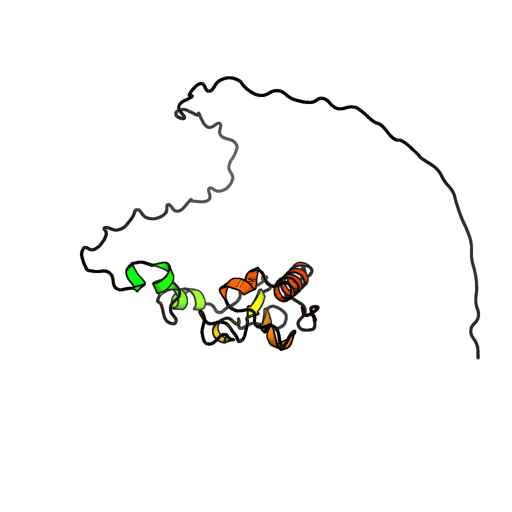.00 97.00 114 THR A CA 1
ATOM 841 C C . THR A 1 114 ? 4.234 -6.841 10.979 1.00 97.00 114 THR A C 1
ATOM 843 O O . THR A 1 114 ? 3.976 -6.368 12.090 1.00 97.00 114 THR A O 1
ATOM 846 N N . PRO A 1 115 ? 3.474 -7.824 10.454 1.00 97.81 115 PRO A N 1
ATOM 847 C CA . PRO A 1 115 ? 3.623 -8.452 9.134 1.00 97.81 115 PRO A CA 1
ATOM 848 C C . PRO A 1 115 ? 3.165 -7.521 7.991 1.00 97.81 115 PRO A C 1
ATOM 850 O O . PRO A 1 115 ? 2.204 -6.771 8.173 1.00 97.81 115 PRO A O 1
ATOM 853 N N . TYR A 1 116 ? 3.802 -7.588 6.812 1.00 98.19 116 TYR A N 1
ATOM 854 C CA . TYR A 1 116 ? 3.526 -6.667 5.690 1.00 98.19 116 TYR A CA 1
ATOM 855 C C . TYR A 1 116 ? 2.055 -6.684 5.244 1.00 98.19 116 TYR A C 1
ATOM 857 O O . TYR A 1 116 ? 1.511 -5.669 4.823 1.00 98.19 116 TYR A O 1
ATOM 865 N N . GLN A 1 117 ? 1.363 -7.819 5.399 1.00 97.75 117 GLN A N 1
ATOM 866 C CA . GLN A 1 117 ? -0.051 -7.958 5.043 1.00 97.75 117 GLN A CA 1
ATOM 867 C C . GLN A 1 117 ? -0.960 -7.034 5.865 1.00 97.75 117 GLN A C 1
ATOM 869 O O . GLN A 1 117 ? -2.080 -6.761 5.445 1.00 97.75 117 GLN A O 1
ATOM 874 N N . SER A 1 118 ? -0.494 -6.538 7.020 1.00 97.88 118 SER A N 1
ATOM 875 C CA . SER A 1 118 ? -1.224 -5.549 7.825 1.00 97.88 118 SER A CA 1
ATOM 876 C C . SER A 1 118 ? -1.397 -4.197 7.124 1.00 97.88 118 SER A C 1
ATOM 878 O O . SER A 1 118 ? -2.220 -3.397 7.559 1.00 97.88 118 SER A O 1
ATOM 880 N N . GLN A 1 119 ? -0.655 -3.953 6.041 1.00 98.31 119 GLN A N 1
ATOM 881 C CA . GLN A 1 119 ? -0.750 -2.747 5.219 1.00 98.31 119 GLN A CA 1
ATOM 882 C C . GLN A 1 119 ? -1.911 -2.807 4.217 1.00 98.31 119 GLN A C 1
ATOM 884 O O . GLN A 1 119 ? -2.382 -1.768 3.757 1.00 98.31 119 GLN A O 1
ATOM 889 N N . PHE A 1 120 ? -2.364 -4.012 3.851 1.00 98.50 120 PHE A N 1
ATOM 890 C CA . PHE A 1 120 ? -3.423 -4.195 2.863 1.00 98.50 120 PHE A CA 1
ATOM 891 C C . PHE A 1 120 ? -4.770 -3.697 3.377 1.00 98.50 120 PHE A C 1
ATOM 893 O O . PHE A 1 120 ? -5.131 -3.915 4.531 1.00 98.50 120 PHE A O 1
ATOM 900 N N . LEU A 1 121 ? -5.544 -3.090 2.476 1.00 98.38 121 LEU A N 1
ATOM 901 C CA . LEU A 1 121 ? -6.895 -2.626 2.774 1.00 98.38 121 LEU A CA 1
ATOM 902 C C . LEU A 1 121 ? -7.934 -3.670 2.354 1.00 98.38 121 LEU A C 1
ATOM 904 O O . LEU A 1 121 ? -7.838 -4.291 1.290 1.00 98.38 121 LEU A O 1
ATOM 908 N N . ALA A 1 122 ? -8.972 -3.826 3.166 1.00 97.88 122 ALA A N 1
ATOM 909 C CA . ALA A 1 122 ? -10.166 -4.584 2.847 1.00 97.88 122 ALA A CA 1
ATOM 910 C C . ALA A 1 122 ? -11.192 -3.709 2.108 1.00 97.88 122 ALA A C 1
ATOM 912 O O . ALA A 1 122 ? -11.567 -2.618 2.538 1.00 97.88 122 ALA A O 1
ATOM 913 N N . GLY A 1 123 ? -11.715 -4.215 0.995 1.00 96.25 123 GLY A N 1
ATOM 914 C CA . GLY A 1 123 ? -12.762 -3.530 0.247 1.00 96.25 123 GLY A CA 1
ATOM 915 C C . GLY A 1 123 ? -13.172 -4.280 -1.015 1.00 96.25 123 GLY A C 1
ATOM 916 O O . GLY A 1 123 ? -12.603 -5.324 -1.347 1.00 96.25 123 GLY A O 1
ATOM 917 N N . PRO A 1 124 ? -14.186 -3.784 -1.742 1.00 96.75 124 PRO A N 1
ATOM 918 C CA . PRO A 1 124 ? -14.574 -4.367 -3.016 1.00 96.75 124 PRO A CA 1
ATOM 919 C C . PRO A 1 124 ? -13.419 -4.330 -4.025 1.00 96.75 124 PRO A C 1
ATOM 921 O O . PRO A 1 124 ? -12.753 -3.309 -4.156 1.00 96.75 124 PRO A O 1
ATOM 924 N N . ARG A 1 125 ? -13.253 -5.385 -4.833 1.00 94.88 125 ARG A N 1
ATOM 925 C CA . ARG A 1 125 ? -12.187 -5.460 -5.861 1.00 94.88 125 ARG A CA 1
ATOM 926 C C . ARG A 1 125 ? -12.213 -4.322 -6.890 1.00 94.88 125 ARG A C 1
ATOM 928 O O . ARG A 1 125 ? -11.194 -4.002 -7.472 1.00 94.88 125 ARG A O 1
ATOM 935 N N . ARG A 1 126 ? -13.380 -3.707 -7.117 1.00 95.88 126 ARG A N 1
ATOM 936 C CA . ARG A 1 126 ? -13.525 -2.516 -7.980 1.00 95.88 126 ARG A CA 1
ATOM 937 C C . ARG A 1 126 ? -12.954 -1.235 -7.356 1.00 95.88 126 ARG A C 1
ATOM 939 O O . ARG A 1 126 ? -12.880 -0.214 -8.021 1.00 95.88 126 ARG A O 1
ATOM 946 N N . GLN A 1 127 ? -12.677 -1.270 -6.056 1.00 97.12 127 GLN A N 1
ATOM 947 C CA . GLN A 1 127 ? -12.310 -0.121 -5.244 1.00 97.12 127 GLN A CA 1
ATOM 948 C C . GLN A 1 127 ? -10.881 -0.212 -4.716 1.00 97.12 127 GLN A C 1
ATOM 950 O O . GLN A 1 127 ? -10.230 0.819 -4.588 1.00 97.12 127 GLN A O 1
ATOM 955 N N . VAL A 1 128 ? -10.411 -1.424 -4.416 1.00 98.56 128 VAL A N 1
ATOM 956 C CA . VAL A 1 128 ? -9.096 -1.677 -3.827 1.00 98.56 128 VAL A CA 1
ATOM 957 C C . VAL A 1 128 ? -8.295 -2.634 -4.699 1.00 98.56 128 VAL A C 1
ATOM 959 O O . VAL A 1 128 ? -8.773 -3.729 -5.004 1.00 98.56 128 VAL A O 1
ATOM 962 N N . THR A 1 129 ? -7.055 -2.253 -4.998 1.00 98.75 129 THR A N 1
ATOM 963 C CA . THR A 1 129 ? -6.015 -3.150 -5.511 1.00 98.75 129 THR A CA 1
ATOM 964 C C . THR A 1 129 ? -4.860 -3.173 -4.511 1.00 98.75 129 THR A C 1
ATOM 966 O O . THR A 1 129 ? -4.181 -2.168 -4.324 1.00 98.75 129 THR A O 1
ATOM 969 N N . ASN A 1 130 ? -4.641 -4.315 -3.857 1.00 98.75 130 ASN A N 1
ATOM 970 C CA . ASN A 1 130 ? -3.444 -4.560 -3.049 1.00 98.75 130 ASN A CA 1
ATOM 971 C C . ASN A 1 130 ? -2.415 -5.288 -3.924 1.00 98.75 130 ASN A C 1
ATOM 973 O O . ASN A 1 130 ? -2.751 -6.306 -4.533 1.00 98.75 130 ASN A O 1
ATOM 977 N N . ILE A 1 131 ? -1.196 -4.764 -3.999 1.00 98.69 131 ILE A N 1
ATOM 978 C CA . ILE A 1 131 ? -0.107 -5.261 -4.839 1.00 98.69 131 ILE A CA 1
ATOM 979 C C . ILE A 1 131 ? 1.074 -5.600 -3.938 1.00 98.69 131 ILE A C 1
ATOM 981 O O . ILE A 1 131 ? 1.510 -4.770 -3.142 1.00 98.69 131 ILE A O 1
ATOM 985 N N . LEU A 1 132 ? 1.602 -6.810 -4.088 1.00 98.50 132 LEU A N 1
ATOM 986 C CA . LEU A 1 132 ? 2.891 -7.196 -3.534 1.00 98.50 132 LEU A CA 1
ATOM 987 C C . LEU A 1 132 ? 3.947 -7.028 -4.626 1.00 98.50 132 LEU A C 1
ATOM 989 O O . LEU A 1 132 ? 3.779 -7.573 -5.718 1.00 98.50 132 LEU A O 1
ATOM 993 N N . VAL A 1 133 ? 5.022 -6.288 -4.353 1.00 98.62 133 VAL A N 1
ATOM 994 C CA . VAL A 1 133 ? 6.101 -6.060 -5.333 1.00 98.62 133 VAL A CA 1
ATOM 995 C C . VAL A 1 133 ? 6.644 -7.393 -5.856 1.00 98.62 133 VAL A C 1
ATOM 997 O O . VAL A 1 133 ? 6.761 -7.583 -7.065 1.00 98.62 133 VAL A O 1
ATOM 1000 N N . GLN A 1 134 ? 6.836 -8.370 -4.970 1.00 98.56 134 GLN A N 1
ATOM 1001 C CA . GLN A 1 134 ? 7.383 -9.683 -5.318 1.00 98.56 134 GLN A CA 1
ATOM 1002 C C . GLN A 1 134 ? 6.426 -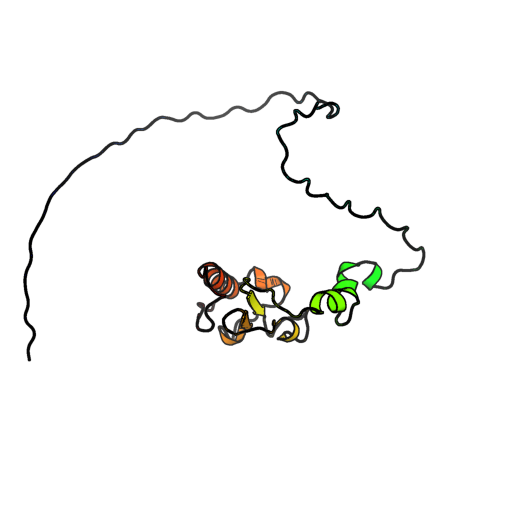10.565 -6.140 1.00 98.56 134 GLN A C 1
ATOM 1004 O O . GLN A 1 134 ? 6.885 -11.478 -6.822 1.00 98.56 134 GLN A O 1
ATOM 1009 N N . ASP A 1 135 ? 5.119 -10.268 -6.176 1.00 98.38 135 ASP A N 1
ATOM 1010 C CA . ASP A 1 135 ? 4.187 -10.927 -7.111 1.00 98.38 135 ASP A CA 1
ATOM 1011 C C . ASP A 1 135 ? 4.367 -10.425 -8.555 1.00 98.38 135 ASP A C 1
ATOM 1013 O O . ASP A 1 135 ? 3.835 -11.015 -9.498 1.00 98.38 135 ASP A O 1
ATOM 1017 N N . ARG A 1 136 ? 5.067 -9.300 -8.737 1.00 98.00 136 ARG A N 1
ATOM 1018 C CA . ARG A 1 136 ? 5.375 -8.705 -10.042 1.00 98.00 136 ARG A CA 1
ATOM 1019 C C . ARG A 1 136 ? 6.819 -8.960 -10.433 1.00 98.00 136 ARG A C 1
ATOM 1021 O O . ARG A 1 136 ? 7.063 -9.436 -11.538 1.00 98.00 136 ARG A O 1
ATOM 1028 N N . CYS A 1 137 ? 7.740 -8.678 -9.525 1.00 98.50 137 CYS A N 1
ATOM 1029 C CA . CYS A 1 137 ? 9.173 -8.827 -9.712 1.00 98.50 137 CYS A CA 1
ATOM 1030 C C . CYS A 1 137 ? 9.736 -9.627 -8.528 1.00 98.50 137 CYS A C 1
ATOM 1032 O O . CYS A 1 137 ? 10.072 -9.036 -7.507 1.00 98.50 137 CYS A O 1
ATOM 1034 N N . PRO A 1 138 ? 9.807 -10.971 -8.625 1.00 98.19 138 PRO A N 1
ATOM 1035 C CA . PRO A 1 138 ? 10.176 -11.830 -7.493 1.00 98.19 138 PRO A CA 1
ATOM 1036 C C . PRO A 1 138 ? 11.566 -11.566 -6.905 1.00 98.19 138 PRO A C 1
ATOM 1038 O O . PRO A 1 138 ? 11.767 -11.795 -5.715 1.00 98.19 138 PRO A O 1
ATOM 1041 N N . ASP A 1 139 ? 12.497 -11.084 -7.731 1.00 98.12 139 ASP A N 1
ATOM 1042 C CA . ASP A 1 139 ? 13.883 -10.791 -7.343 1.00 98.12 139 ASP A CA 1
ATOM 1043 C C . ASP A 1 139 ? 14.083 -9.340 -6.868 1.00 98.12 139 ASP A C 1
ATOM 1045 O O . ASP A 1 139 ? 15.196 -8.948 -6.519 1.00 98.12 139 ASP A O 1
ATOM 1049 N N . ASP A 1 140 ? 13.020 -8.531 -6.857 1.00 98.44 140 ASP A N 1
ATOM 1050 C CA . ASP A 1 140 ? 13.060 -7.173 -6.330 1.00 98.44 140 ASP A CA 1
ATOM 1051 C C . ASP A 1 140 ? 13.081 -7.211 -4.794 1.00 98.44 140 ASP A C 1
ATOM 1053 O O . ASP A 1 140 ? 12.140 -7.666 -4.130 1.00 98.44 140 ASP A O 1
ATOM 1057 N N . MET A 1 141 ? 14.190 -6.733 -4.233 1.00 97.69 141 MET A N 1
ATOM 1058 C CA . MET A 1 141 ? 14.489 -6.764 -2.803 1.00 97.69 141 MET A CA 1
ATOM 1059 C C . MET A 1 141 ? 14.192 -5.431 -2.104 1.00 97.69 141 MET A C 1
ATOM 1061 O O . MET A 1 141 ? 14.700 -5.216 -1.003 1.00 97.69 141 MET A O 1
ATOM 1065 N N . VAL A 1 142 ? 13.418 -4.533 -2.728 1.00 98.50 142 VAL A N 1
ATOM 1066 C CA . VAL A 1 142 ? 13.065 -3.233 -2.144 1.00 98.50 142 VAL A CA 1
ATOM 1067 C C . VAL A 1 142 ? 12.470 -3.395 -0.744 1.00 98.50 142 VAL A C 1
ATOM 1069 O O . VAL A 1 142 ? 11.582 -4.224 -0.524 1.00 98.50 142 VAL A O 1
ATOM 1072 N N . GLU A 1 143 ? 12.968 -2.609 0.205 1.00 98.19 143 GLU A N 1
ATOM 1073 C CA . GLU A 1 143 ? 12.531 -2.613 1.600 1.00 98.19 143 GLU A CA 1
ATOM 1074 C C . GLU A 1 143 ? 11.664 -1.373 1.915 1.00 98.19 143 GLU A C 1
ATOM 1076 O O . GLU A 1 143 ? 11.180 -0.689 1.003 1.00 98.19 143 GLU A O 1
ATOM 1081 N N . HIS A 1 144 ? 11.362 -1.125 3.190 1.00 98.50 144 HIS A N 1
ATOM 1082 C CA . HIS A 1 144 ? 10.401 -0.100 3.589 1.00 98.50 144 HIS A CA 1
ATOM 1083 C C . HIS A 1 144 ? 10.774 1.320 3.123 1.00 98.50 144 HIS A C 1
ATOM 1085 O O . HIS A 1 144 ? 9.930 2.042 2.582 1.00 98.50 144 HIS A O 1
ATOM 1091 N N . ASP A 1 145 ? 12.018 1.745 3.348 1.00 98.00 145 ASP A N 1
ATOM 1092 C CA . ASP A 1 145 ? 12.459 3.125 3.157 1.00 98.00 145 ASP A CA 1
ATOM 1093 C C . ASP A 1 145 ? 12.803 3.473 1.698 1.00 98.00 145 ASP A C 1
ATOM 1095 O O . ASP A 1 145 ? 12.649 4.632 1.294 1.00 98.00 145 ASP A O 1
ATOM 1099 N N . GLN A 1 146 ? 13.163 2.478 0.882 1.00 97.88 146 GLN A N 1
ATOM 1100 C CA . GLN A 1 146 ? 13.420 2.620 -0.551 1.00 97.88 146 GLN A CA 1
ATOM 1101 C C . GLN A 1 146 ? 12.202 2.339 -1.428 1.00 97.88 146 GLN A C 1
ATOM 1103 O O . GLN A 1 146 ? 12.256 2.673 -2.611 1.00 97.88 146 GLN A O 1
ATOM 1108 N N . THR A 1 147 ? 11.084 1.829 -0.895 1.00 97.94 147 THR A N 1
ATOM 1109 C CA . THR A 1 147 ? 9.838 1.638 -1.672 1.00 97.94 147 THR A CA 1
ATOM 1110 C C . THR A 1 147 ? 9.454 2.882 -2.500 1.00 97.94 147 THR A C 1
ATOM 1112 O O . THR A 1 147 ? 9.147 2.741 -3.684 1.00 97.94 147 THR A O 1
ATOM 1115 N N . PRO A 1 148 ? 9.532 4.126 -1.978 1.00 97.56 148 PRO A N 1
ATOM 1116 C CA . PRO A 1 148 ? 9.246 5.325 -2.773 1.00 97.56 148 PRO A CA 1
ATOM 1117 C C . PRO A 1 148 ? 10.279 5.668 -3.856 1.00 97.56 148 PRO A C 1
ATOM 1119 O O . PRO A 1 148 ? 9.996 6.534 -4.681 1.00 97.56 148 PRO A O 1
ATOM 1122 N N . ASN A 1 149 ? 11.464 5.055 -3.855 1.00 98.00 149 ASN A N 1
ATOM 1123 C CA . ASN A 1 149 ? 12.545 5.290 -4.821 1.00 98.00 149 ASN A CA 1
ATOM 1124 C C . ASN A 1 149 ? 12.648 4.187 -5.883 1.00 98.00 149 ASN A C 1
ATOM 1126 O O . ASN A 1 149 ? 13.449 4.308 -6.810 1.00 98.00 149 ASN A O 1
ATOM 1130 N N . ASP A 1 150 ? 11.855 3.129 -5.752 1.00 98.62 150 ASP A N 1
ATOM 1131 C CA . ASP A 1 150 ? 11.961 1.949 -6.588 1.00 98.62 150 ASP A CA 1
ATOM 1132 C C . ASP A 1 150 ? 11.292 2.125 -7.978 1.00 98.62 150 ASP A C 1
ATOM 1134 O O . ASP A 1 150 ? 10.120 2.522 -8.065 1.00 98.62 150 ASP A O 1
ATOM 1138 N N . PRO A 1 151 ? 11.996 1.828 -9.093 1.00 98.44 151 PRO A N 1
ATOM 1139 C CA . PRO A 1 151 ? 11.447 1.964 -10.443 1.00 98.44 151 PRO A CA 1
ATOM 1140 C C . PRO A 1 151 ? 10.254 1.049 -10.758 1.00 98.44 151 PRO A C 1
ATOM 1142 O O . PRO A 1 151 ? 9.426 1.400 -11.608 1.00 98.44 151 PRO A O 1
ATOM 1145 N N . VAL A 1 152 ? 10.148 -0.123 -10.127 1.00 98.69 152 VAL A N 1
ATOM 1146 C CA . VAL A 1 152 ? 8.998 -1.032 -10.263 1.00 98.69 152 VAL A CA 1
ATOM 1147 C C . VAL A 1 152 ? 7.781 -0.415 -9.573 1.00 98.69 152 VAL A C 1
ATOM 1149 O O . VAL A 1 152 ? 6.709 -0.314 -10.180 1.00 98.69 152 VAL A O 1
ATOM 1152 N N . VAL A 1 153 ? 7.946 0.103 -8.357 1.00 98.69 153 VAL A N 1
ATOM 1153 C CA . VAL A 1 153 ? 6.905 0.816 -7.604 1.00 98.69 153 VAL A CA 1
ATOM 1154 C C . VAL A 1 153 ? 6.435 2.063 -8.352 1.00 98.69 153 VAL A C 1
ATOM 1156 O O . VAL A 1 153 ? 5.229 2.296 -8.458 1.00 98.69 153 VAL A O 1
ATOM 1159 N N . HIS A 1 154 ? 7.342 2.844 -8.948 1.00 98.81 154 HIS A N 1
ATOM 1160 C CA . HIS A 1 154 ? 6.963 4.016 -9.753 1.00 98.81 154 HIS A CA 1
ATOM 1161 C C . HIS A 1 154 ? 6.047 3.650 -10.920 1.00 98.81 154 HIS A C 1
ATOM 1163 O O . HIS A 1 154 ? 5.071 4.354 -11.181 1.00 98.81 154 HIS A O 1
ATOM 1169 N N . GLN A 1 155 ? 6.317 2.538 -11.606 1.00 98.81 155 GLN A N 1
ATOM 1170 C CA . GLN A 1 155 ? 5.463 2.056 -12.693 1.00 98.81 155 GLN A CA 1
ATOM 1171 C C . GLN A 1 155 ? 4.065 1.668 -12.195 1.00 98.81 155 GLN A C 1
ATOM 1173 O O . GLN A 1 155 ? 3.078 2.025 -12.836 1.00 98.81 155 GLN A O 1
ATOM 1178 N N . LEU A 1 156 ? 3.970 0.993 -11.045 1.00 98.69 156 LEU A N 1
ATOM 1179 C CA . LEU A 1 156 ? 2.695 0.624 -10.418 1.00 98.69 156 LEU A CA 1
ATOM 1180 C C . LEU A 1 156 ? 1.878 1.858 -9.999 1.00 98.69 156 LEU A C 1
ATOM 1182 O O . LEU A 1 156 ? 0.666 1.911 -10.206 1.00 98.69 156 LEU A O 1
ATOM 1186 N N . VAL A 1 157 ? 2.538 2.883 -9.454 1.00 98.69 157 VAL A N 1
ATOM 1187 C CA . VAL 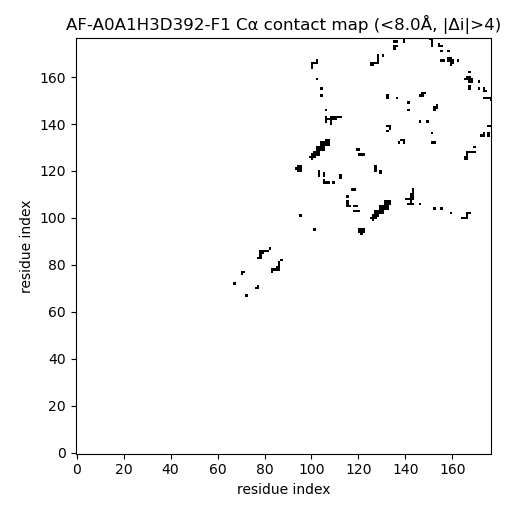A 1 157 ? 1.893 4.161 -9.114 1.00 98.69 157 VAL A CA 1
ATOM 1188 C C . VAL A 1 157 ? 1.391 4.873 -10.371 1.00 98.69 157 VAL A C 1
ATOM 1190 O O . VAL A 1 157 ? 0.270 5.383 -10.387 1.00 98.69 157 VAL A O 1
ATOM 1193 N N . LEU A 1 158 ? 2.191 4.906 -11.440 1.00 98.69 158 LEU A N 1
ATOM 1194 C CA . LEU A 1 158 ? 1.784 5.516 -12.707 1.00 98.69 158 LEU A CA 1
ATOM 1195 C C . LEU A 1 158 ? 0.601 4.783 -13.350 1.00 98.69 158 LEU A C 1
ATOM 1197 O O . LEU A 1 158 ? -0.254 5.449 -13.932 1.00 98.69 158 LEU A O 1
ATOM 1201 N N . ASP A 1 159 ? 0.524 3.456 -13.234 1.00 98.62 159 ASP A N 1
ATOM 1202 C CA . ASP A 1 159 ? -0.654 2.685 -13.644 1.00 98.62 159 ASP A CA 1
ATOM 1203 C C . ASP A 1 159 ? -1.904 3.115 -12.857 1.00 98.62 159 ASP A C 1
ATOM 1205 O O . ASP A 1 159 ? -2.904 3.507 -13.459 1.00 98.62 159 ASP A O 1
ATOM 1209 N N . ALA A 1 160 ? -1.813 3.188 -11.523 1.00 98.38 160 ALA A N 1
ATOM 1210 C CA . ALA A 1 160 ? -2.914 3.657 -10.678 1.00 98.38 160 ALA A CA 1
ATOM 1211 C C . ALA A 1 160 ? -3.423 5.052 -11.082 1.00 98.38 160 ALA A C 1
ATOM 1213 O O . ALA A 1 160 ? -4.627 5.282 -11.162 1.00 98.38 160 ALA A O 1
ATOM 1214 N N . LEU A 1 161 ? -2.510 5.991 -11.356 1.00 98.12 161 LEU A N 1
ATOM 1215 C CA . LEU A 1 161 ? -2.848 7.381 -11.686 1.00 98.12 161 LEU A CA 1
ATOM 1216 C C . LEU A 1 161 ? -3.441 7.562 -13.090 1.00 98.12 161 LEU A C 1
ATOM 1218 O O . LEU A 1 161 ? -4.066 8.590 -13.358 1.00 98.12 161 LEU A O 1
ATOM 1222 N N . ARG A 1 162 ? -3.263 6.594 -13.997 1.00 97.38 162 ARG A N 1
ATOM 1223 C CA . ARG A 1 162 ? -3.882 6.623 -15.333 1.00 97.38 162 ARG A CA 1
ATOM 1224 C C . ARG A 1 162 ? -5.374 6.297 -15.288 1.00 97.38 162 ARG A C 1
ATOM 1226 O O . ARG A 1 162 ? -6.097 6.668 -16.213 1.00 97.38 162 ARG A O 1
ATOM 1233 N N . HIS A 1 163 ? -5.849 5.647 -14.227 1.00 94.81 163 HIS A N 1
ATOM 1234 C CA . HIS A 1 163 ? -7.249 5.271 -14.071 1.00 94.81 163 HIS A CA 1
ATOM 1235 C C . HIS A 1 163 ? -8.035 6.350 -13.315 1.00 94.81 163 HIS A C 1
ATOM 1237 O O . HIS A 1 163 ? -7.858 6.578 -12.124 1.00 94.81 163 HIS A O 1
ATOM 1243 N N . ASN A 1 164 ? -8.969 7.009 -14.005 1.00 91.12 164 ASN A N 1
ATOM 1244 C CA . ASN A 1 164 ? -9.869 8.000 -13.400 1.00 91.12 164 ASN A CA 1
ATOM 1245 C C . ASN A 1 164 ? -11.128 7.377 -12.762 1.00 91.12 164 ASN A C 1
ATOM 1247 O O . ASN A 1 164 ? -11.865 8.062 -12.052 1.00 91.12 164 ASN A O 1
ATOM 1251 N N . THR A 1 165 ? -11.390 6.092 -13.015 1.00 94.25 165 THR A N 1
ATOM 1252 C CA . THR A 1 165 ? -12.576 5.365 -12.532 1.00 94.25 165 THR A CA 1
ATOM 1253 C C . THR A 1 165 ? -12.237 4.037 -11.848 1.00 94.25 165 THR A C 1
ATOM 1255 O O . THR A 1 165 ? -13.079 3.142 -11.808 1.00 94.25 165 THR A O 1
ATOM 1258 N N . GLY A 1 166 ? -11.019 3.883 -11.327 1.00 96.88 166 GLY A N 1
ATOM 1259 C CA . GLY A 1 166 ? -10.593 2.665 -10.640 1.00 96.88 166 GLY A CA 1
ATOM 1260 C C . GLY A 1 166 ? -9.210 2.793 -9.995 1.00 96.88 166 GLY A C 1
ATOM 1261 O O . GLY A 1 166 ? -8.536 3.797 -10.211 1.00 96.88 166 GLY A O 1
ATOM 1262 N N . PRO A 1 167 ? -8.797 1.803 -9.184 1.00 98.38 167 PRO A N 1
ATOM 1263 C CA . PRO A 1 167 ? -7.419 1.677 -8.703 1.00 98.38 167 PRO A CA 1
ATOM 1264 C C . PRO A 1 167 ? -6.476 1.204 -9.832 1.00 98.38 167 PRO A C 1
ATOM 1266 O O . PRO A 1 167 ? -6.889 1.105 -10.988 1.00 98.38 167 PRO A O 1
ATOM 1269 N N . ALA A 1 168 ? -5.217 0.886 -9.513 1.00 98.25 168 ALA A N 1
ATOM 1270 C CA . ALA A 1 168 ? -4.322 0.183 -10.437 1.00 98.25 168 ALA A CA 1
ATOM 1271 C C . ALA A 1 168 ? -4.972 -1.094 -10.987 1.00 98.25 168 ALA A C 1
ATOM 1273 O O . ALA A 1 168 ? -5.710 -1.783 -10.266 1.00 98.25 168 ALA A O 1
ATOM 1274 N N . ASP A 1 169 ? -4.672 -1.418 -12.243 1.00 97.94 169 ASP A N 1
ATOM 1275 C CA . ASP A 1 169 ? -5.126 -2.655 -12.863 1.00 97.94 169 ASP A CA 1
ATOM 1276 C C . ASP A 1 169 ? -4.462 -3.843 -12.139 1.00 97.94 169 ASP A C 1
ATOM 1278 O O . ASP A 1 169 ? -3.232 -3.961 -12.121 1.00 97.94 169 ASP A O 1
ATOM 1282 N N . PRO A 1 170 ? -5.238 -4.765 -11.535 1.00 96.62 170 PRO A N 1
ATOM 1283 C CA . PRO A 1 170 ? -4.679 -5.942 -10.878 1.00 96.62 170 PRO A CA 1
ATOM 1284 C C . PRO A 1 170 ? -3.903 -6.874 -11.824 1.00 96.62 170 PRO A C 1
ATOM 1286 O O . PRO A 1 170 ? -3.229 -7.778 -11.329 1.00 96.62 170 PRO A O 1
ATOM 1289 N N . ALA A 1 171 ? -3.999 -6.693 -13.143 1.00 96.56 171 ALA A N 1
ATOM 1290 C CA . ALA A 1 171 ? -3.236 -7.421 -14.151 1.00 96.56 171 ALA A CA 1
ATOM 1291 C C . ALA A 1 171 ? -2.025 -6.645 -14.704 1.00 96.56 171 ALA A C 1
ATOM 1293 O O . ALA A 1 171 ? -1.273 -7.211 -15.499 1.00 96.56 171 ALA A O 1
ATOM 1294 N N . TYR A 1 172 ? -1.805 -5.386 -14.302 1.00 98.19 172 TYR A N 1
ATOM 1295 C CA . TYR A 1 172 ? -0.654 -4.616 -14.770 1.00 98.19 172 TYR A CA 1
ATOM 1296 C C . TYR A 1 172 ? 0.663 -5.268 -14.333 1.00 98.19 172 TYR A C 1
ATOM 1298 O O . TYR A 1 172 ? 0.851 -5.615 -13.160 1.00 98.19 172 TYR A O 1
ATOM 1306 N N . GLN A 1 173 ? 1.583 -5.386 -15.291 1.00 98.12 173 GLN A N 1
ATOM 1307 C CA . GLN A 1 173 ? 2.904 -5.965 -15.103 1.00 98.12 173 GLN A CA 1
ATOM 1308 C C . GLN A 1 173 ? 3.982 -4.904 -15.397 1.00 98.12 173 GLN A C 1
ATOM 1310 O O . GLN A 1 173 ? 4.122 -4.493 -16.552 1.00 98.12 173 GLN A O 1
ATOM 1315 N N . PRO A 1 174 ? 4.741 -4.447 -14.384 1.00 98.31 174 PRO A N 1
ATOM 1316 C CA . PRO A 1 174 ? 5.866 -3.540 -14.579 1.00 98.31 174 PRO A CA 1
ATOM 1317 C C . PRO A 1 174 ? 7.060 -4.260 -15.221 1.00 98.31 174 PRO A C 1
ATOM 1319 O O . PRO A 1 174 ? 7.189 -5.485 -15.146 1.00 98.31 174 PRO A O 1
ATOM 1322 N N . ALA A 1 175 ? 7.962 -3.487 -15.823 1.00 98.50 175 ALA A N 1
ATOM 1323 C CA . ALA A 1 175 ? 9.284 -3.972 -16.192 1.00 98.50 175 ALA A CA 1
ATOM 1324 C C . ALA A 1 175 ? 10.166 -4.049 -14.937 1.00 98.50 175 ALA A C 1
ATOM 1326 O O . ALA A 1 175 ? 10.379 -3.027 -14.281 1.00 98.50 175 ALA A O 1
ATOM 1327 N N . CYS A 1 176 ? 10.657 -5.249 -14.623 1.00 97.75 176 CYS A N 1
ATOM 1328 C CA . CYS A 1 176 ? 11.607 -5.477 -13.534 1.00 97.75 176 CYS A CA 1
ATOM 1329 C C . CYS A 1 176 ? 13.003 -4.955 -13.906 1.00 97.75 176 CYS A C 1
ATOM 1331 O O . CYS A 1 176 ? 13.341 -4.896 -15.095 1.00 97.75 176 CYS A O 1
ATOM 1333 N N . VAL A 1 177 ? 13.789 -4.578 -12.895 1.00 89.12 177 VAL A N 1
ATOM 1334 C CA . VAL A 1 177 ? 15.136 -3.993 -13.025 1.00 89.12 177 VAL A CA 1
ATOM 1335 C C . VAL A 1 177 ? 16.201 -4.835 -12.343 1.00 89.12 177 VAL A C 1
ATOM 1337 O O . VAL A 1 177 ? 15.850 -5.573 -11.400 1.00 89.12 177 VAL A O 1
#

Mean predicted aligned error: 17.17 Å

Secondary structure (DSSP, 8-state):
------------------------------------------PPPPP--------PPPPPPPPPSSPPPTTTS-HHHHHSSTT-HHHHHHGGG-S--TT--EEEEE-TT-SSSSSGGGGPPPS-TTTEEEEEGGGT-TT----TTTGGG-HHHHHHHHHHHH-SSSSS-TT--PPP-

Nearest PDB structures (foldseek):
  5h6b-assembly1_A  TM=9.015E-01  e=1.087E-07  Streptomyces sp. W007

Foldseek 3Di:
DDDDDDDDDDDDDDDDDDDDDDDDDDDDDDDDDDDDDPDDDDDDDDDDDPDPPPDDDDDDDDDDPPDDDPCSVPVVSQLPDPPRPNVCVVCVVFFDDPPAAEEAEWEPQEPDDPPRCVRAGDDDPQRYDYHYLCVQVVPDNDYDPCCVVDPQNVVQVVQQVVDPRGGRDNPDHGDDD

Sequence (177 aa):
MPAPSSDEEGGHRSDGEAQHRADGAQHGHPADERLRRPGDGIARSGPGGPAVQRRACPASRRVSTARPRKNELCPACSDQQAGSPFLTRLNAQGDTLAGIYYTVISTTHDEVVTPYQSQFLAGPRRQVTNILVQDRCPDDMVEHDQTPNDPVVHQLVLDALRHNTGPADPAYQPACV

Solvent-accessible surface area (backbone atoms only — not comparable to full-atom values): 12298 Å² total; per-residue (Å²): 140,82,86,82,90,85,88,89,82,90,89,81,90,80,91,86,89,84,88,85,89,82,86,87,85,82,89,87,85,87,84,84,92,76,92,74,81,93,77,89,79,86,81,82,86,74,90,84,70,87,82,78,78,77,77,73,79,80,76,83,74,83,81,72,89,63,84,64,56,84,46,66,79,35,62,66,61,44,40,70,36,88,84,19,76,51,45,53,59,66,53,68,79,53,74,64,59,91,97,56,59,39,66,42,82,43,35,92,53,32,82,79,58,72,64,45,74,75,71,55,72,66,68,58,76,76,31,36,29,74,43,51,48,44,83,68,29,71,84,59,76,53,33,64,87,46,44,89,73,34,71,46,51,51,46,52,51,51,47,22,70,71,37,93,86,34,27,30,61,90,80,70,76,61,73,73,131

Radius of gyration: 28.91 Å; Cα contacts (8 Å, |Δi|>4): 143; chains: 1; bounding box: 41×66×87 Å